Protein AF-A0A7S2CIA1-F1 (afdb_monomer_lite)

Sequence (108 aa):
ETVSSAFAWADLNSIDPATVYLWLDAFCLNQHTEIPGKGISQEELDESFNSCIQCSKRVLFAANPWNDPASLHRLWCIIEVAYAIAFQCEFDVILSAAQQEAFTSAIE

Foldseek 3Di:
DLVLQVVVVCVVVVHDVVPDDDDDLVPQDPPPPCDVVNDDDPVSVCVRQLVVLLVNLEDEAECVLVVHRPLVVDPNSVVSVVSCVVNVGHYHHTYHPVSVVVVVVVVD

Structure (mmCIF, N/CA/C/O backbone):
data_AF-A0A7S2CIA1-F1
#
_entry.id   AF-A0A7S2CIA1-F1
#
loop_
_atom_site.group_PDB
_atom_site.id
_atom_site.type_symbol
_atom_site.label_atom_id
_atom_site.label_alt_id
_atom_site.label_comp_id
_atom_site.label_asym_id
_atom_site.label_entity_id
_atom_site.label_seq_id
_atom_site.pdbx_PDB_ins_code
_atom_site.Cartn_x
_atom_site.Cartn_y
_atom_site.Cartn_z
_atom_site.occupancy
_atom_site.B_iso_or_equiv
_atom_site.auth_seq_id
_atom_site.auth_comp_id
_atom_site.auth_asym_id
_atom_site.auth_atom_id
_atom_site.pdbx_PDB_model_num
ATOM 1 N N . GLU A 1 1 ? -13.867 3.836 -2.121 1.00 77.81 1 GLU A N 1
ATOM 2 C CA . GLU A 1 1 ? -13.247 2.500 -1.964 1.00 77.81 1 GLU A CA 1
ATOM 3 C C . GLU A 1 1 ? -11.801 2.509 -1.474 1.00 77.81 1 GLU A C 1
ATOM 5 O O . GLU A 1 1 ? -11.639 2.318 -0.279 1.00 77.81 1 GLU A O 1
ATOM 10 N N . THR A 1 2 ? -10.756 2.758 -2.278 1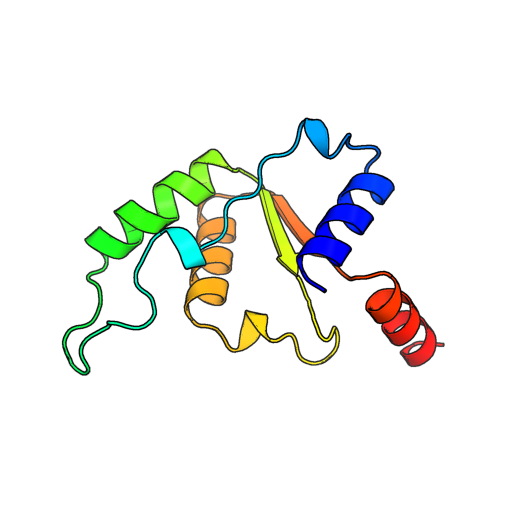.00 85.56 2 THR A N 1
ATOM 11 C CA . THR A 1 2 ? -9.350 2.682 -1.788 1.00 85.56 2 THR A CA 1
ATOM 12 C C . THR A 1 2 ? -9.070 3.621 -0.612 1.00 85.56 2 THR A C 1
ATOM 14 O O . THR A 1 2 ? -8.624 3.181 0.441 1.00 85.56 2 THR A O 1
ATOM 17 N N . VAL A 1 3 ? -9.423 4.903 -0.751 1.00 87.75 3 VAL A N 1
ATOM 18 C CA . VAL A 1 3 ? -9.284 5.900 0.327 1.00 87.75 3 VAL A CA 1
ATOM 19 C C . VAL A 1 3 ? -10.108 5.505 1.556 1.00 87.75 3 VAL A C 1
ATOM 21 O O . VAL A 1 3 ? -9.619 5.557 2.677 1.00 87.75 3 VAL A O 1
ATOM 24 N N . SER A 1 4 ? -11.341 5.041 1.346 1.00 90.06 4 SER A N 1
ATOM 25 C CA . SER A 1 4 ? -12.224 4.561 2.416 1.00 90.06 4 SER A CA 1
ATOM 26 C C . SER A 1 4 ? -11.622 3.371 3.175 1.00 90.06 4 SER A C 1
ATOM 28 O O . SER A 1 4 ? -11.742 3.299 4.391 1.00 90.06 4 SER A O 1
ATOM 30 N N . SER A 1 5 ? -10.946 2.466 2.463 1.00 92.62 5 SER A N 1
ATOM 31 C CA . SER A 1 5 ? -10.248 1.314 3.045 1.00 92.62 5 SER A CA 1
ATOM 32 C C . SER A 1 5 ? -9.039 1.757 3.874 1.00 92.62 5 SER A C 1
ATOM 34 O O . SER A 1 5 ? -8.782 1.196 4.934 1.00 92.62 5 SER A O 1
ATOM 36 N N . ALA A 1 6 ? -8.317 2.791 3.425 1.00 92.50 6 ALA A N 1
ATOM 37 C CA . ALA A 1 6 ? -7.175 3.340 4.154 1.00 92.50 6 ALA A CA 1
ATOM 38 C C . ALA A 1 6 ? -7.606 4.039 5.454 1.00 92.50 6 ALA A C 1
ATOM 40 O O . ALA A 1 6 ? -6.964 3.853 6.483 1.00 92.50 6 ALA A O 1
ATOM 41 N N . PHE A 1 7 ? -8.717 4.785 5.433 1.00 91.94 7 PHE A N 1
ATOM 42 C CA . PHE A 1 7 ? -9.299 5.356 6.653 1.00 91.94 7 PHE A CA 1
ATOM 43 C C . PHE A 1 7 ? -9.759 4.274 7.629 1.00 91.94 7 PHE A C 1
ATOM 45 O O . PHE A 1 7 ? -9.410 4.343 8.802 1.00 91.94 7 PHE A O 1
ATOM 52 N N . ALA A 1 8 ? -10.458 3.241 7.144 1.00 91.88 8 ALA A N 1
ATOM 53 C CA . ALA A 1 8 ? -10.854 2.117 7.988 1.00 91.88 8 ALA A CA 1
ATOM 54 C C . ALA A 1 8 ? -9.628 1.460 8.645 1.00 91.88 8 ALA A C 1
ATOM 56 O O . ALA A 1 8 ? -9.602 1.266 9.857 1.00 91.88 8 ALA A O 1
ATOM 57 N N . TRP A 1 9 ? -8.576 1.187 7.868 1.00 94.25 9 TRP A N 1
ATOM 58 C CA . TRP A 1 9 ? -7.318 0.662 8.396 1.00 94.25 9 TRP A CA 1
ATOM 59 C C . TRP A 1 9 ? -6.679 1.590 9.445 1.00 94.25 9 TRP A C 1
ATOM 61 O O . TRP A 1 9 ? -6.203 1.097 10.468 1.00 94.25 9 TRP A O 1
ATOM 71 N N . ALA A 1 10 ? -6.696 2.910 9.240 1.00 94.19 10 ALA A N 1
ATOM 72 C CA . ALA A 1 10 ? -6.163 3.867 10.209 1.00 94.19 10 ALA A CA 1
ATOM 73 C C . ALA A 1 10 ? -6.948 3.831 11.532 1.00 94.19 10 ALA A C 1
ATOM 75 O O . ALA A 1 10 ? -6.335 3.733 12.596 1.00 94.19 10 ALA A O 1
ATOM 76 N N . ASP A 1 11 ? -8.283 3.805 11.467 1.00 93.25 11 ASP A N 1
ATOM 77 C CA . ASP A 1 11 ? -9.156 3.697 12.641 1.00 93.25 11 ASP A CA 1
ATOM 78 C C . ASP A 1 11 ? -8.892 2.393 13.417 1.00 93.25 11 ASP A C 1
ATOM 80 O O . ASP A 1 11 ? -8.687 2.413 14.634 1.00 93.25 11 ASP A O 1
ATOM 8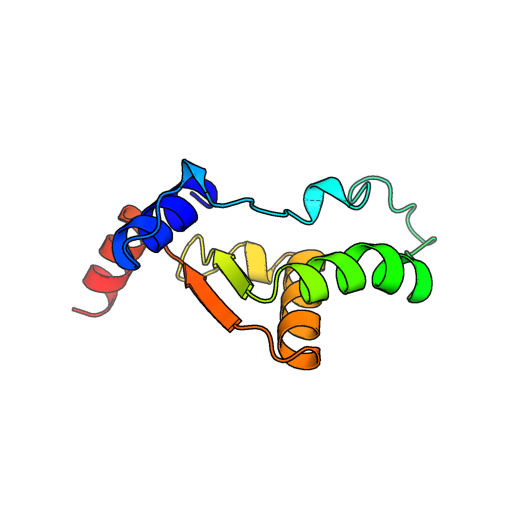4 N N . LEU A 1 12 ? -8.811 1.260 12.706 1.00 92.56 12 LEU A N 1
ATOM 85 C CA . LEU A 1 12 ? -8.502 -0.067 13.260 1.00 92.56 12 LEU A CA 1
ATOM 86 C C . LEU A 1 12 ? -7.154 -0.108 13.998 1.00 92.56 12 LEU A C 1
ATOM 88 O O . LEU A 1 12 ? -7.006 -0.848 14.970 1.00 92.56 12 LEU A O 1
ATOM 92 N N . ASN A 1 13 ? -6.184 0.693 13.558 1.00 93.75 13 ASN A N 1
ATOM 93 C CA . ASN A 1 13 ? -4.841 0.751 14.131 1.00 93.75 13 ASN A CA 1
ATOM 94 C C . ASN A 1 13 ? -4.625 1.956 15.064 1.00 93.75 13 ASN A C 1
ATOM 96 O O . ASN A 1 13 ? -3.507 2.166 15.530 1.00 93.75 13 ASN A O 1
ATOM 100 N N . SER A 1 14 ? -5.674 2.732 15.374 1.00 95.81 14 SER A N 1
ATOM 101 C CA . SER A 1 14 ? -5.585 3.949 16.202 1.00 95.81 14 SER A CA 1
ATOM 102 C C . SER A 1 14 ? -4.565 4.973 15.679 1.00 95.81 14 SER A C 1
ATOM 104 O O . SER A 1 14 ? -3.841 5.604 16.451 1.00 95.81 14 SER A O 1
ATOM 106 N N . ILE A 1 15 ? -4.496 5.124 14.356 1.00 94.25 15 ILE A N 1
ATOM 107 C CA . ILE A 1 15 ? -3.607 6.062 13.669 1.00 94.25 15 ILE A CA 1
ATOM 108 C C . ILE A 1 15 ? -4.389 7.334 13.339 1.00 94.25 15 ILE A C 1
ATOM 110 O O . ILE A 1 15 ? -5.452 7.257 12.733 1.00 94.25 15 ILE A O 1
ATOM 114 N N . ASP A 1 16 ? -3.849 8.507 13.686 1.00 94.06 16 ASP A N 1
ATOM 115 C CA . ASP A 1 16 ? -4.416 9.796 13.267 1.00 94.06 16 ASP A CA 1
ATOM 116 C C . ASP A 1 16 ? -4.175 10.014 11.761 1.00 94.06 16 ASP A C 1
ATOM 118 O O . ASP A 1 16 ? -3.018 10.213 11.360 1.00 94.06 16 ASP A O 1
ATOM 122 N N . PRO A 1 17 ? -5.222 10.042 10.913 1.00 89.31 17 PRO A N 1
ATOM 123 C CA . PRO A 1 17 ? -5.056 10.208 9.473 1.00 89.31 17 PRO A CA 1
ATOM 124 C C . PRO A 1 17 ? -4.368 11.520 9.077 1.00 89.31 17 PRO A C 1
ATOM 126 O O . PRO A 1 17 ? -3.741 11.575 8.023 1.00 89.31 17 PRO A O 1
ATOM 129 N N . ALA A 1 18 ? -4.427 12.566 9.911 1.00 90.31 18 ALA A N 1
ATOM 130 C CA . ALA A 1 18 ? -3.752 13.839 9.644 1.00 90.31 18 ALA A CA 1
ATOM 131 C C . ALA A 1 18 ? -2.215 13.732 9.699 1.00 90.31 18 ALA A C 1
ATOM 133 O O . ALA A 1 18 ? -1.509 14.622 9.225 1.00 90.31 18 ALA A O 1
ATOM 134 N N . THR A 1 19 ? -1.695 12.643 10.269 1.00 90.00 19 THR A N 1
ATOM 135 C CA . THR A 1 19 ? -0.257 12.356 10.372 1.00 90.00 19 THR A CA 1
ATOM 136 C C . THR A 1 19 ? 0.244 11.389 9.301 1.00 90.00 19 THR A C 1
ATOM 138 O O . THR A 1 19 ? 1.448 11.147 9.203 1.00 90.00 19 THR A O 1
ATOM 141 N N . VAL A 1 20 ? -0.665 10.846 8.486 1.00 88.38 20 VAL A N 1
ATOM 142 C CA . VAL A 1 20 ? -0.368 9.827 7.481 1.00 88.38 20 VAL A CA 1
ATOM 143 C C . VAL A 1 20 ? -0.256 10.469 6.107 1.00 88.38 20 VAL A C 1
ATOM 145 O O . VAL A 1 20 ? -1.130 11.215 5.670 1.00 88.38 20 VAL A O 1
ATOM 148 N N . TYR A 1 21 ? 0.805 10.115 5.390 1.00 89.19 21 TYR A N 1
ATOM 149 C CA . TYR A 1 21 ? 0.989 10.477 3.992 1.00 89.19 21 TYR A CA 1
ATOM 150 C C . TYR A 1 21 ? 0.926 9.207 3.154 1.00 89.19 21 TYR A C 1
ATOM 152 O O . TYR A 1 21 ? 1.646 8.247 3.422 1.00 89.19 21 TYR A O 1
ATOM 160 N N . LEU A 1 22 ? 0.053 9.202 2.149 1.00 89.31 22 LEU A N 1
ATOM 161 C CA . LEU A 1 22 ? -0.072 8.094 1.212 1.00 89.31 22 LEU A CA 1
ATOM 162 C C . LEU A 1 22 ? 0.665 8.431 -0.077 1.00 89.31 22 LEU A C 1
ATOM 164 O O . LEU A 1 22 ? 0.510 9.519 -0.634 1.00 89.31 22 LEU A O 1
ATOM 168 N N . TRP A 1 23 ? 1.432 7.465 -0.555 1.00 88.94 23 TRP A N 1
ATOM 169 C CA . TRP A 1 23 ? 1.996 7.475 -1.891 1.00 88.94 23 TRP A CA 1
ATOM 170 C C . TRP A 1 23 ? 1.152 6.566 -2.793 1.00 88.94 23 TRP A C 1
ATOM 172 O O . TRP A 1 23 ? 0.653 5.537 -2.341 1.00 88.94 23 TRP A O 1
ATOM 182 N N . LEU A 1 24 ? 0.948 6.985 -4.042 1.00 86.56 24 LEU A N 1
ATOM 183 C CA . LEU A 1 24 ? 0.173 6.259 -5.047 1.00 86.56 24 LEU A CA 1
ATOM 184 C C . LEU A 1 24 ? 0.972 6.240 -6.355 1.00 86.56 24 LEU A C 1
ATOM 186 O O . LEU A 1 24 ? 1.359 7.304 -6.850 1.00 86.56 24 LEU A O 1
ATOM 190 N N . ASP A 1 25 ? 1.168 5.052 -6.927 1.00 81.19 25 ASP A N 1
ATOM 191 C CA . ASP A 1 25 ? 1.865 4.820 -8.199 1.00 81.19 25 ASP A CA 1
ATOM 192 C C . ASP A 1 25 ? 1.397 5.707 -9.352 1.00 81.19 25 ASP A C 1
ATOM 194 O O . ASP A 1 25 ? 2.195 6.098 -10.210 1.00 81.19 25 ASP A O 1
ATOM 198 N N . ALA A 1 26 ? 0.104 6.033 -9.379 1.00 79.25 26 ALA A N 1
ATOM 199 C CA . ALA A 1 26 ? -0.520 6.858 -10.406 1.00 79.25 26 ALA A CA 1
ATOM 200 C C . ALA A 1 26 ? 0.134 8.244 -10.557 1.00 79.25 26 ALA A C 1
ATOM 202 O O . ALA A 1 26 ? -0.048 8.891 -11.587 1.00 79.25 26 ALA A O 1
ATOM 203 N N . PHE A 1 27 ? 0.892 8.703 -9.554 1.00 76.88 27 PHE A N 1
ATOM 204 C CA . PHE A 1 27 ? 1.607 9.980 -9.583 1.00 76.88 27 PHE A CA 1
ATOM 205 C C . PHE A 1 27 ? 3.091 9.872 -9.955 1.00 76.88 27 PHE A C 1
ATOM 207 O O . PHE A 1 27 ? 3.713 10.906 -10.193 1.00 76.88 27 PHE A O 1
ATOM 214 N N . CYS A 1 28 ? 3.669 8.668 -10.022 1.00 72.31 28 CYS A N 1
ATOM 215 C CA . CYS A 1 28 ? 5.091 8.499 -10.340 1.00 72.31 28 CYS A CA 1
ATOM 216 C C . CYS A 1 28 ? 5.383 8.525 -11.835 1.00 72.31 28 CYS A C 1
ATOM 218 O O . CYS A 1 28 ? 6.428 9.014 -12.254 1.00 72.31 28 CYS A O 1
ATOM 220 N N . LEU A 1 29 ? 4.466 8.004 -12.647 1.00 71.88 29 LEU A N 1
ATOM 221 C CA . LEU A 1 29 ? 4.661 7.868 -14.083 1.00 71.88 29 LEU A CA 1
ATOM 222 C C . LEU A 1 29 ? 3.395 8.232 -14.834 1.00 71.88 29 LEU A C 1
ATOM 224 O O . LEU A 1 29 ? 2.278 8.051 -14.349 1.00 71.88 29 LEU A O 1
ATOM 228 N N . ASN A 1 30 ? 3.562 8.658 -16.083 1.00 68.25 30 ASN A N 1
ATOM 229 C CA . ASN A 1 30 ? 2.442 8.726 -17.003 1.00 68.25 30 ASN A CA 1
ATOM 230 C C . ASN A 1 30 ? 2.109 7.314 -17.509 1.00 68.25 30 ASN A C 1
ATOM 232 O O . ASN A 1 30 ? 2.453 6.932 -18.629 1.00 68.25 30 ASN A O 1
ATOM 236 N N . GLN A 1 31 ? 1.414 6.555 -16.658 1.00 63.84 31 GLN A N 1
ATOM 237 C CA . GLN A 1 31 ? 0.973 5.172 -16.883 1.00 63.84 31 GLN A CA 1
ATOM 238 C C . GLN A 1 31 ? 0.079 5.002 -18.131 1.00 63.84 31 GLN A C 1
ATOM 240 O O . GLN A 1 31 ? -0.259 3.880 -18.503 1.00 63.84 31 GLN A O 1
ATOM 245 N N . HIS A 1 32 ? -0.331 6.106 -18.768 1.00 62.78 32 HIS A N 1
ATOM 246 C CA . HIS A 1 32 ? -1.185 6.140 -19.954 1.00 62.78 32 HIS A CA 1
ATOM 247 C C . HIS A 1 32 ? -0.438 6.461 -21.254 1.00 62.78 32 HIS A C 1
ATOM 249 O O . HIS A 1 32 ? -1.011 6.289 -22.329 1.00 62.78 32 HIS A O 1
ATOM 255 N N . THR A 1 33 ? 0.807 6.944 -21.188 1.00 56.25 33 THR A N 1
ATOM 256 C CA . THR A 1 33 ? 1.593 7.320 -22.378 1.00 56.25 33 THR A CA 1
ATOM 257 C C . THR A 1 33 ? 2.716 6.353 -22.701 1.00 56.25 33 THR A C 1
ATOM 259 O O . THR A 1 33 ? 3.593 6.703 -23.491 1.00 56.25 33 THR A O 1
ATOM 262 N N . GLU A 1 34 ? 2.710 5.150 -22.126 1.00 57.41 34 GLU A N 1
ATOM 263 C CA . GLU A 1 34 ? 3.577 4.091 -22.632 1.00 57.41 34 GLU A CA 1
ATOM 264 C C . GLU A 1 34 ? 3.294 3.911 -24.125 1.00 57.41 34 GLU A C 1
ATOM 266 O O . GLU A 1 34 ? 2.203 3.519 -24.545 1.00 57.41 34 GLU A O 1
ATOM 271 N N . ILE A 1 35 ? 4.265 4.300 -24.949 1.00 53.41 35 ILE A N 1
ATOM 272 C CA . ILE A 1 35 ? 4.167 4.169 -26.395 1.00 53.41 35 ILE A CA 1
ATOM 273 C C . ILE A 1 35 ? 4.158 2.663 -26.662 1.00 53.41 35 ILE A C 1
ATOM 275 O O . ILE A 1 35 ? 5.104 1.989 -26.253 1.00 53.41 35 ILE A O 1
ATOM 279 N N . PRO A 1 36 ? 3.154 2.101 -27.355 1.00 49.66 36 PRO A N 1
ATOM 280 C CA . PRO A 1 36 ? 3.166 0.685 -27.699 1.00 49.66 36 PRO A CA 1
ATOM 281 C C . PRO A 1 36 ? 4.488 0.311 -28.392 1.00 49.66 36 PRO A C 1
ATOM 283 O O . PRO A 1 36 ? 4.829 0.870 -29.434 1.00 49.66 36 PRO A O 1
ATOM 286 N N . GLY A 1 37 ? 5.263 -0.595 -27.786 1.00 54.53 37 GLY A N 1
ATOM 287 C CA . GLY A 1 37 ? 6.589 -1.010 -28.275 1.00 54.53 37 GLY A CA 1
ATOM 288 C C . GLY A 1 37 ? 7.790 -0.221 -27.727 1.00 54.53 37 GLY A C 1
ATOM 289 O O . GLY A 1 37 ? 8.927 -0.593 -28.007 1.00 54.53 37 GLY A O 1
ATOM 290 N N . LYS A 1 38 ? 7.564 0.820 -26.920 1.00 62.50 38 LYS A N 1
ATOM 291 C CA . LYS A 1 38 ? 8.574 1.530 -26.125 1.00 62.50 38 LYS A CA 1
ATOM 292 C C . LYS A 1 38 ? 8.191 1.360 -24.651 1.00 62.50 38 LYS A C 1
ATOM 294 O O . LYS A 1 38 ? 7.520 2.206 -24.071 1.00 62.50 38 LYS A O 1
ATOM 299 N N . GLY A 1 39 ? 8.525 0.194 -24.100 1.00 65.06 39 GLY A N 1
ATOM 300 C CA . GLY A 1 39 ? 8.311 -0.083 -22.680 1.00 65.06 39 GLY A CA 1
ATOM 301 C C . GLY A 1 39 ? 9.172 0.823 -21.803 1.00 65.06 39 GLY A C 1
ATOM 302 O O . GLY A 1 39 ? 10.146 1.409 -22.282 1.00 65.06 39 GLY A O 1
ATOM 303 N N . ILE A 1 40 ? 8.817 0.913 -20.527 1.00 72.75 40 ILE A N 1
ATOM 304 C CA . ILE A 1 40 ? 9.689 1.489 -19.508 1.00 72.75 40 ILE A CA 1
ATOM 305 C C . ILE A 1 40 ? 10.915 0.587 -19.298 1.00 72.75 40 ILE A C 1
ATOM 307 O O . ILE A 1 40 ? 10.808 -0.645 -19.314 1.00 72.75 40 ILE A O 1
ATOM 311 N N . SER A 1 41 ? 12.099 1.177 -19.154 1.00 76.75 41 SER A N 1
ATOM 312 C CA . SER A 1 41 ? 13.291 0.409 -18.791 1.00 76.75 41 SER A CA 1
ATOM 313 C C . SER A 1 41 ? 13.233 -0.030 -17.324 1.00 76.75 41 SER A C 1
ATOM 315 O O . SER A 1 41 ? 12.564 0.584 -16.495 1.00 76.75 41 SER A O 1
ATOM 317 N N . GLN A 1 42 ? 13.962 -1.096 -16.981 1.00 73.06 42 GLN A N 1
ATOM 318 C CA . GLN A 1 42 ? 14.084 -1.535 -15.586 1.00 73.06 42 GLN A CA 1
ATOM 319 C C . GLN A 1 42 ? 14.675 -0.432 -14.692 1.00 73.06 42 GLN A C 1
ATOM 321 O O . GLN A 1 42 ? 14.253 -0.285 -13.553 1.00 73.06 42 GLN A O 1
ATOM 326 N N . GLU A 1 43 ? 15.608 0.363 -15.219 1.00 79.56 43 GLU A N 1
ATOM 327 C CA . GLU A 1 43 ? 16.240 1.472 -14.499 1.00 79.56 43 GLU A CA 1
ATOM 328 C C . GLU A 1 43 ? 15.230 2.584 -14.179 1.00 79.56 43 GLU A C 1
ATOM 330 O O . GLU A 1 43 ? 15.126 2.995 -13.029 1.00 79.56 43 GLU A O 1
ATOM 335 N N . GLU A 1 44 ? 14.403 2.992 -15.147 1.00 76.12 44 GLU A N 1
ATOM 336 C CA . GLU A 1 44 ? 13.333 3.980 -14.922 1.00 76.12 44 GLU A CA 1
ATOM 337 C C . GLU A 1 44 ? 12.271 3.473 -13.930 1.00 76.12 44 GLU A C 1
ATOM 339 O O . GLU A 1 44 ? 11.747 4.245 -13.120 1.00 76.12 44 GLU A O 1
ATOM 344 N N . LEU A 1 45 ? 11.956 2.173 -13.975 1.00 75.81 45 LEU A N 1
ATOM 345 C CA . LEU A 1 45 ? 11.077 1.519 -13.005 1.00 75.81 45 LEU A CA 1
ATOM 346 C C . LEU A 1 45 ? 11.665 1.550 -11.597 1.00 75.81 45 LEU A C 1
ATOM 348 O O . LEU A 1 45 ? 10.981 1.947 -10.651 1.00 75.81 45 LEU A O 1
ATOM 352 N N . ASP A 1 46 ? 12.928 1.149 -11.469 1.00 75.75 46 ASP A N 1
ATOM 353 C CA . ASP A 1 46 ? 13.634 1.142 -10.199 1.00 75.75 46 ASP A CA 1
ATOM 354 C C . ASP A 1 46 ? 13.712 2.567 -9.636 1.00 75.75 46 ASP A C 1
ATOM 356 O O . ASP A 1 46 ? 13.329 2.792 -8.494 1.00 75.75 46 ASP A O 1
ATOM 360 N N . GLU A 1 47 ? 14.097 3.570 -10.422 1.00 77.00 47 GLU A N 1
ATOM 361 C CA . GLU A 1 47 ? 14.147 4.959 -9.950 1.00 77.00 47 GLU A CA 1
ATOM 362 C C . GLU A 1 47 ? 12.785 5.462 -9.438 1.00 77.00 47 GLU A C 1
ATOM 364 O O . GLU A 1 47 ? 12.710 6.084 -8.370 1.00 77.00 47 GLU A O 1
ATOM 369 N N . SER A 1 48 ? 11.708 5.149 -10.165 1.00 74.94 48 SER A N 1
ATOM 370 C CA . SER A 1 48 ? 10.368 5.696 -9.911 1.00 74.94 48 SER A CA 1
ATOM 371 C C . SER A 1 48 ? 9.612 5.005 -8.773 1.00 74.94 48 SER A C 1
ATOM 373 O O . SER A 1 48 ? 8.846 5.660 -8.065 1.00 74.94 48 SER A O 1
ATOM 375 N N . PHE A 1 49 ? 9.792 3.692 -8.600 1.00 77.25 49 PHE A N 1
ATOM 376 C CA . PHE A 1 49 ? 9.041 2.895 -7.620 1.00 77.25 49 PHE A CA 1
ATOM 377 C C . PHE A 1 49 ? 9.882 2.475 -6.418 1.00 77.25 49 PHE A C 1
ATOM 379 O O . PHE A 1 49 ? 9.396 2.510 -5.287 1.00 77.25 49 PHE A O 1
ATOM 386 N N . ASN A 1 50 ? 11.139 2.083 -6.634 1.00 79.69 50 ASN A N 1
ATOM 387 C CA . ASN A 1 50 ? 11.975 1.498 -5.587 1.00 79.69 50 ASN A CA 1
ATOM 388 C C . ASN A 1 50 ? 12.196 2.495 -4.442 1.00 79.69 50 ASN A C 1
ATOM 390 O O . ASN A 1 50 ? 11.950 2.180 -3.278 1.00 79.69 50 ASN A O 1
ATOM 394 N N . SER A 1 51 ? 12.573 3.731 -4.784 1.00 80.06 51 SER A N 1
ATOM 395 C CA . SER A 1 51 ? 12.841 4.790 -3.807 1.00 80.06 51 SER A CA 1
ATOM 396 C C . SER A 1 51 ? 11.620 5.104 -2.933 1.00 80.06 51 SER A C 1
ATOM 398 O O . SER A 1 51 ? 11.745 5.225 -1.712 1.00 80.06 51 SER A O 1
ATOM 400 N N . CYS A 1 52 ? 10.429 5.167 -3.535 1.00 84.38 52 CYS A N 1
ATOM 401 C CA . CYS A 1 52 ? 9.178 5.409 -2.824 1.00 84.38 52 CYS A CA 1
ATOM 402 C C . CYS A 1 52 ? 8.821 4.245 -1.896 1.00 84.38 52 CYS A C 1
ATOM 404 O O . CYS A 1 52 ? 8.610 4.467 -0.706 1.00 84.38 52 CYS A O 1
ATOM 406 N N . ILE A 1 53 ? 8.829 3.007 -2.397 1.00 84.56 53 ILE A N 1
ATOM 407 C CA . ILE A 1 53 ? 8.442 1.826 -1.609 1.00 84.56 53 ILE A CA 1
ATOM 408 C C . ILE A 1 53 ? 9.418 1.599 -0.446 1.00 84.56 53 ILE A C 1
ATOM 410 O O . ILE A 1 53 ? 8.988 1.396 0.693 1.00 84.56 53 ILE A O 1
ATOM 414 N N . GLN A 1 54 ? 10.728 1.725 -0.690 1.00 84.19 54 GLN A N 1
ATOM 415 C CA . GLN A 1 54 ? 11.743 1.645 0.366 1.00 84.19 54 GLN A CA 1
ATOM 416 C C . GLN A 1 54 ? 11.561 2.725 1.439 1.00 84.19 54 GLN A C 1
ATOM 418 O O . GLN A 1 54 ? 11.783 2.465 2.625 1.00 84.19 54 GLN A O 1
ATOM 423 N N . CYS A 1 55 ? 11.161 3.939 1.047 1.00 86.62 55 CYS A N 1
ATOM 424 C CA . CYS A 1 55 ? 10.920 5.034 1.981 1.00 86.62 55 CYS A CA 1
ATOM 425 C C . CYS A 1 55 ? 9.644 4.816 2.809 1.00 86.62 55 CYS A C 1
ATOM 427 O O . CYS A 1 55 ? 9.657 5.045 4.020 1.00 86.62 55 CYS A O 1
ATOM 429 N N . SER A 1 56 ? 8.568 4.338 2.176 1.00 86.75 56 SER A N 1
ATOM 430 C CA . SER A 1 56 ? 7.262 4.133 2.807 1.00 86.75 56 SER A CA 1
ATOM 431 C C . SER A 1 56 ? 7.256 3.011 3.843 1.00 86.75 56 SER A C 1
ATOM 433 O O . SER A 1 56 ? 6.515 3.110 4.818 1.00 86.75 56 SER A O 1
ATOM 435 N N . LYS A 1 57 ? 8.071 1.957 3.665 1.00 88.88 57 LYS A N 1
ATOM 436 C CA . LYS A 1 57 ? 8.217 0.787 4.569 1.00 88.88 57 LYS A CA 1
ATOM 437 C C . LYS A 1 57 ? 6.950 -0.032 4.846 1.00 88.88 57 LYS A C 1
ATOM 439 O O . LYS A 1 57 ? 7.056 -1.108 5.433 1.00 88.88 57 LYS A O 1
ATOM 444 N N . ARG A 1 58 ? 5.779 0.439 4.424 1.00 93.25 58 ARG A N 1
ATOM 445 C CA . ARG A 1 58 ? 4.486 -0.232 4.530 1.00 93.25 58 ARG A CA 1
ATOM 446 C C . ARG A 1 58 ? 3.703 -0.048 3.233 1.00 93.25 58 ARG A C 1
ATOM 448 O O . ARG A 1 58 ? 3.659 1.054 2.690 1.00 93.25 58 ARG A O 1
ATOM 455 N N . VAL A 1 59 ? 3.071 -1.118 2.767 1.00 94.31 59 VAL A N 1
ATOM 456 C CA . VAL A 1 59 ? 2.174 -1.132 1.608 1.00 94.31 59 VAL A CA 1
ATOM 457 C C . VAL A 1 59 ? 0.773 -1.512 2.067 1.00 94.31 59 VAL A C 1
ATOM 459 O O . VAL A 1 59 ? 0.581 -2.533 2.725 1.00 94.31 59 VAL A O 1
ATOM 462 N N . LEU A 1 60 ? -0.204 -0.683 1.699 1.00 95.19 60 LEU A N 1
ATOM 463 C CA . LEU A 1 60 ? -1.621 -0.932 1.943 1.00 95.19 60 LEU A CA 1
ATOM 464 C C . LEU A 1 60 ? -2.275 -1.440 0.654 1.00 95.19 60 LEU A C 1
ATOM 466 O O . LEU A 1 60 ? -2.641 -0.665 -0.230 1.00 95.19 60 LEU A O 1
ATOM 470 N N . PHE A 1 61 ? -2.421 -2.754 0.536 1.00 95.31 61 PHE A N 1
ATOM 471 C CA . PHE A 1 61 ? -3.039 -3.390 -0.616 1.00 95.31 61 PHE A CA 1
ATOM 472 C C . PHE A 1 61 ? -4.563 -3.346 -0.501 1.00 95.31 61 PHE A C 1
ATOM 474 O O . PHE A 1 61 ? -5.179 -4.123 0.230 1.00 95.31 61 PHE A O 1
ATOM 481 N N . ALA A 1 62 ? -5.189 -2.428 -1.235 1.00 94.06 62 ALA A N 1
ATOM 482 C CA . ALA A 1 62 ? -6.641 -2.319 -1.270 1.00 94.06 62 ALA A CA 1
ATOM 483 C C . ALA A 1 62 ? -7.264 -3.456 -2.089 1.00 94.06 62 ALA A C 1
ATOM 485 O O . ALA A 1 62 ? -7.219 -3.453 -3.324 1.00 94.06 62 ALA A O 1
ATOM 486 N N . ALA A 1 63 ? -7.879 -4.409 -1.390 1.00 94.44 63 ALA A N 1
ATOM 487 C CA . ALA A 1 63 ? -8.582 -5.531 -1.993 1.00 94.44 63 ALA A CA 1
ATOM 488 C C . ALA A 1 63 ? -10.027 -5.133 -2.324 1.00 94.44 63 ALA A C 1
ATOM 490 O O . ALA A 1 63 ? -10.962 -5.452 -1.594 1.00 94.44 63 ALA A O 1
ATOM 491 N N . ASN A 1 64 ? -10.208 -4.377 -3.411 1.00 90.19 64 ASN A N 1
ATOM 492 C CA . ASN A 1 64 ? -11.529 -3.935 -3.849 1.00 90.19 64 ASN A CA 1
ATOM 493 C C . ASN A 1 64 ? -11.816 -4.279 -5.328 1.00 90.19 64 ASN A C 1
ATOM 495 O O . ASN A 1 64 ? -11.072 -3.819 -6.202 1.00 90.19 64 ASN A O 1
ATOM 499 N N . PRO A 1 65 ? -12.913 -5.004 -5.621 1.00 94.00 65 PRO A N 1
ATOM 500 C CA . PRO A 1 65 ? -13.724 -5.757 -4.652 1.00 94.00 65 PRO A CA 1
ATOM 501 C C . PRO A 1 65 ? -12.893 -6.863 -3.968 1.00 94.00 65 PRO A C 1
ATOM 503 O O . PRO A 1 65 ? -11.858 -7.264 -4.494 1.00 94.00 65 PRO A O 1
ATOM 506 N N . TRP A 1 66 ? -13.300 -7.344 -2.791 1.00 94.19 66 TRP A N 1
ATOM 507 C CA . TRP A 1 66 ? -12.480 -8.271 -1.989 1.00 94.19 66 TRP A CA 1
ATOM 508 C C . TRP A 1 66 ? -12.248 -9.623 -2.674 1.00 94.19 66 TRP A C 1
ATOM 510 O O . TRP A 1 66 ? -11.207 -10.248 -2.486 1.00 94.19 66 TRP A O 1
ATOM 520 N N . ASN A 1 67 ? -13.221 -10.074 -3.465 1.00 94.50 67 ASN A N 1
ATOM 521 C CA . ASN A 1 67 ? -13.244 -11.391 -4.100 1.00 94.50 67 ASN A CA 1
ATOM 522 C C . ASN A 1 67 ? -12.523 -11.432 -5.454 1.00 94.50 67 ASN A C 1
ATOM 524 O O . ASN A 1 67 ? -12.115 -12.504 -5.889 1.00 94.50 67 ASN A O 1
ATOM 528 N N . ASP A 1 68 ? -12.381 -10.285 -6.114 1.00 95.50 68 ASP A N 1
ATOM 529 C CA . ASP A 1 68 ? -11.615 -10.131 -7.351 1.00 95.50 68 ASP A CA 1
ATOM 530 C C . ASP A 1 68 ? -10.957 -8.739 -7.384 1.00 95.50 68 ASP A C 1
ATOM 532 O O . ASP A 1 68 ? -11.441 -7.832 -8.068 1.00 95.50 68 ASP A O 1
ATOM 536 N N . PRO A 1 69 ? -9.900 -8.513 -6.576 1.00 95.06 69 PRO A N 1
ATOM 537 C CA . PRO A 1 69 ? -9.321 -7.186 -6.419 1.00 95.06 69 PRO A CA 1
ATOM 538 C C . PRO A 1 69 ? -8.835 -6.596 -7.737 1.00 95.06 69 PRO A C 1
ATOM 540 O O . PRO A 1 69 ? -7.949 -7.149 -8.388 1.00 95.06 69 PRO A O 1
ATOM 543 N N . ALA A 1 70 ? -9.320 -5.400 -8.076 1.00 92.62 70 ALA A N 1
ATOM 544 C CA . ALA A 1 70 ? -8.881 -4.688 -9.275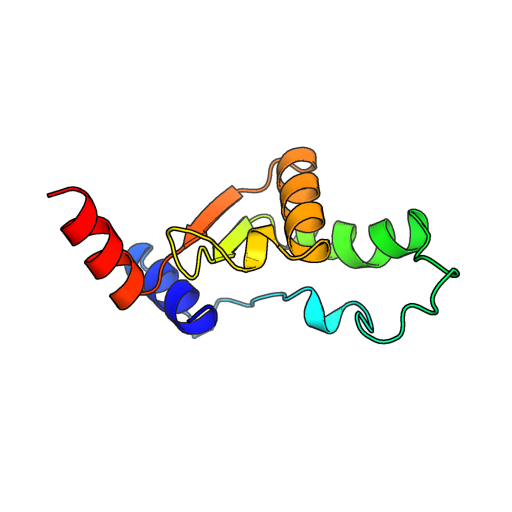 1.00 92.62 70 ALA A CA 1
ATOM 545 C C . ALA A 1 70 ? -7.356 -4.469 -9.295 1.00 92.62 70 ALA A C 1
ATOM 547 O O . AL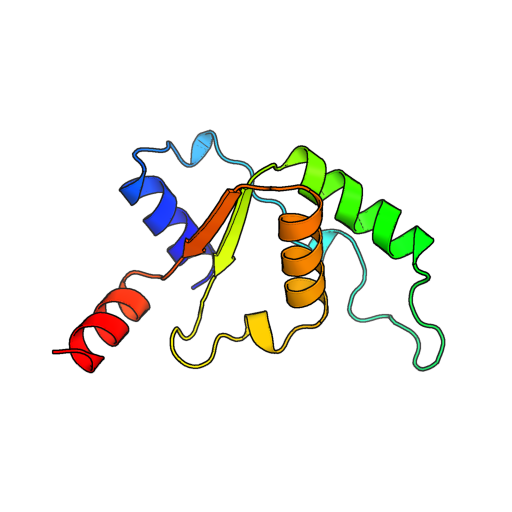A A 1 70 ? -6.739 -4.497 -10.357 1.00 92.62 70 ALA A O 1
ATOM 548 N N . SER A 1 71 ? -6.742 -4.308 -8.119 1.00 90.88 71 SER A N 1
ATOM 549 C CA . SER A 1 71 ? -5.293 -4.174 -7.945 1.00 90.88 71 SER A CA 1
ATOM 550 C C . SER A 1 71 ? -4.515 -5.394 -8.464 1.00 90.88 71 SER A C 1
ATOM 552 O O . SER A 1 71 ? -3.410 -5.230 -8.962 1.00 90.88 71 SER A O 1
ATOM 554 N N . LEU A 1 72 ? -5.082 -6.609 -8.444 1.00 93.88 72 LEU A N 1
ATOM 555 C CA . LEU A 1 72 ? -4.424 -7.796 -9.020 1.00 93.88 72 LEU A CA 1
ATOM 556 C C . LEU A 1 72 ? -4.458 -7.830 -10.553 1.00 93.88 72 LEU A C 1
ATOM 558 O O . LEU A 1 72 ? -3.727 -8.604 -11.161 1.00 93.88 72 LEU A O 1
ATOM 562 N N . HIS A 1 73 ? -5.267 -6.981 -11.187 1.00 92.00 73 HIS A N 1
ATOM 563 C CA . HIS A 1 73 ? -5.353 -6.864 -12.647 1.00 92.00 73 HIS A CA 1
ATOM 564 C C . HIS A 1 73 ? -4.515 -5.704 -13.197 1.00 92.00 73 HIS A C 1
ATOM 566 O O . HIS A 1 73 ? -4.547 -5.413 -14.393 1.00 92.00 73 HIS A O 1
ATOM 572 N N . ARG A 1 74 ? -3.771 -5.005 -12.331 1.00 87.88 74 ARG A N 1
ATOM 573 C CA . ARG A 1 74 ? -2.964 -3.833 -12.679 1.00 87.88 74 ARG A CA 1
ATOM 574 C C . ARG A 1 74 ? -1.488 -4.170 -12.516 1.00 87.88 74 ARG A C 1
ATOM 576 O O . ARG A 1 74 ? -1.030 -4.435 -11.411 1.00 87.88 74 ARG A O 1
ATOM 583 N N . LEU A 1 75 ? -0.740 -4.112 -13.621 1.00 85.62 75 LEU A N 1
ATOM 584 C CA . LEU A 1 75 ? 0.692 -4.436 -13.644 1.00 85.62 75 LEU A CA 1
ATOM 585 C C . LEU A 1 75 ? 1.485 -3.653 -12.587 1.00 85.62 75 LEU A C 1
ATOM 587 O O . LEU A 1 75 ? 2.288 -4.242 -11.871 1.00 85.62 75 LEU A O 1
ATOM 591 N N . TRP A 1 76 ? 1.215 -2.353 -12.454 1.00 85.81 76 TRP A N 1
ATOM 592 C CA . TRP A 1 76 ? 1.891 -1.480 -11.492 1.00 85.81 76 TRP A CA 1
ATOM 593 C C . TRP A 1 76 ? 1.683 -1.931 -10.046 1.00 85.81 76 TRP A C 1
ATOM 595 O O . TRP A 1 76 ? 2.657 -2.094 -9.320 1.00 85.81 76 TRP A O 1
ATOM 605 N N . CYS A 1 77 ? 0.453 -2.280 -9.669 1.00 90.31 77 CYS A N 1
ATOM 606 C CA . CYS A 1 77 ? 0.159 -2.808 -8.339 1.00 90.31 77 CYS A CA 1
ATOM 607 C C . CYS A 1 77 ? 0.866 -4.143 -8.060 1.00 90.31 77 CYS A C 1
ATOM 609 O O . CYS A 1 77 ? 1.306 -4.394 -6.941 1.00 90.31 77 CYS A O 1
ATOM 611 N N . ILE A 1 78 ? 1.021 -5.008 -9.068 1.00 91.12 78 ILE A N 1
ATOM 612 C CA . ILE A 1 78 ? 1.769 -6.267 -8.917 1.00 91.12 78 ILE A CA 1
ATOM 613 C C . ILE A 1 78 ? 3.264 -5.990 -8.700 1.00 91.12 78 ILE A C 1
ATOM 615 O O . ILE A 1 78 ? 3.900 -6.639 -7.868 1.00 91.12 78 ILE A O 1
ATOM 619 N N . ILE A 1 79 ? 3.824 -5.020 -9.427 1.00 87.62 79 ILE A N 1
ATOM 620 C CA . ILE A 1 79 ? 5.218 -4.588 -9.267 1.00 87.62 79 ILE A CA 1
ATOM 621 C C . ILE A 1 79 ? 5.451 -4.038 -7.853 1.00 87.62 79 ILE A C 1
ATOM 623 O O . ILE A 1 79 ? 6.432 -4.408 -7.210 1.00 87.62 79 ILE A O 1
ATOM 627 N N . GLU A 1 80 ? 4.530 -3.228 -7.325 1.00 90.12 80 GLU A N 1
ATOM 628 C CA . GLU A 1 80 ? 4.607 -2.718 -5.951 1.00 90.12 80 GLU A CA 1
ATOM 629 C C . GLU A 1 80 ? 4.633 -3.847 -4.913 1.00 90.12 80 GLU A C 1
ATOM 631 O O . GLU A 1 80 ? 5.446 -3.814 -3.989 1.00 90.12 80 GLU A O 1
ATOM 636 N N . VAL A 1 81 ? 3.798 -4.879 -5.084 1.00 92.31 81 VAL A N 1
ATOM 637 C CA . VAL A 1 81 ? 3.801 -6.073 -4.220 1.00 92.31 81 VAL A CA 1
ATOM 638 C C . VAL A 1 81 ? 5.149 -6.796 -4.297 1.00 92.31 81 VAL A C 1
ATOM 640 O O . VAL A 1 81 ? 5.702 -7.181 -3.266 1.00 92.31 81 VAL A O 1
ATOM 643 N N . ALA A 1 82 ? 5.711 -6.961 -5.498 1.00 91.25 82 ALA A N 1
ATOM 644 C CA . ALA A 1 82 ? 7.009 -7.607 -5.676 1.00 91.25 82 ALA A CA 1
ATOM 645 C C . ALA A 1 82 ? 8.137 -6.839 -4.964 1.00 91.25 82 ALA A C 1
ATOM 647 O O . ALA A 1 82 ? 8.959 -7.449 -4.276 1.00 91.25 82 ALA A O 1
ATOM 648 N N . TYR A 1 83 ? 8.149 -5.507 -5.061 1.00 89.75 83 TYR A N 1
ATOM 649 C CA . TYR A 1 83 ? 9.109 -4.670 -4.340 1.00 89.75 83 TYR A CA 1
ATOM 650 C C . TYR A 1 83 ? 8.881 -4.675 -2.828 1.00 89.75 83 TYR A C 1
ATOM 652 O O . TYR A 1 83 ? 9.851 -4.750 -2.077 1.00 89.75 83 TYR A O 1
ATOM 660 N N . ALA A 1 84 ? 7.629 -4.664 -2.363 1.00 92.56 84 ALA A N 1
ATOM 661 C CA . ALA A 1 84 ? 7.318 -4.782 -0.940 1.00 92.56 84 ALA A CA 1
ATOM 662 C C . ALA A 1 84 ? 7.910 -6.070 -0.344 1.00 92.56 84 ALA A C 1
ATOM 664 O O . ALA A 1 84 ? 8.508 -6.038 0.730 1.00 92.56 84 ALA A O 1
ATOM 665 N N . ILE A 1 85 ? 7.818 -7.186 -1.078 1.00 92.88 85 ILE A N 1
ATOM 666 C CA . ILE A 1 85 ? 8.449 -8.459 -0.705 1.00 92.88 85 ILE A CA 1
ATOM 667 C C . ILE A 1 85 ? 9.978 -8.329 -0.717 1.00 92.88 85 ILE A C 1
ATOM 669 O O . ILE A 1 85 ? 10.631 -8.708 0.255 1.00 92.88 85 ILE A O 1
ATOM 673 N N . ALA A 1 86 ? 10.554 -7.783 -1.793 1.00 91.56 86 ALA A N 1
ATOM 674 C CA . ALA A 1 86 ? 12.003 -7.652 -1.953 1.00 91.56 86 ALA A CA 1
ATOM 675 C C . ALA A 1 86 ? 12.652 -6.780 -0.863 1.00 91.56 86 ALA A C 1
ATOM 677 O O . ALA A 1 86 ? 13.756 -7.081 -0.409 1.00 91.56 86 ALA A O 1
ATOM 678 N N . PHE A 1 87 ? 11.960 -5.729 -0.418 1.00 91.50 87 PHE A N 1
ATOM 679 C CA . PHE A 1 87 ? 12.434 -4.800 0.612 1.00 91.50 87 PHE A CA 1
ATOM 680 C C . PHE A 1 87 ? 11.912 -5.114 2.011 1.00 91.50 87 PHE A C 1
ATOM 682 O O . PHE A 1 87 ? 12.179 -4.354 2.940 1.00 91.50 87 PHE A O 1
ATOM 689 N N . GLN A 1 88 ? 11.203 -6.235 2.175 1.00 93.62 88 GLN A N 1
ATOM 690 C CA . GLN A 1 88 ? 10.645 -6.678 3.454 1.00 93.62 88 GLN A CA 1
ATOM 691 C C . GLN A 1 88 ? 9.788 -5.593 4.128 1.00 93.62 88 GLN A C 1
ATOM 693 O O . GLN A 1 88 ? 9.858 -5.389 5.341 1.00 93.62 88 GLN A O 1
ATOM 698 N N . CYS A 1 89 ? 9.000 -4.872 3.330 1.00 94.25 89 CYS A N 1
ATOM 699 C CA . CYS A 1 89 ? 8.044 -3.898 3.833 1.00 94.25 89 CYS A CA 1
ATOM 700 C C . CYS A 1 89 ? 6.901 -4.599 4.576 1.00 94.25 89 CYS A C 1
ATOM 702 O O . CYS A 1 89 ? 6.537 -5.737 4.274 1.00 94.25 89 CYS A O 1
ATOM 704 N N . GLU A 1 90 ? 6.293 -3.890 5.523 1.00 95.00 90 GLU A N 1
ATOM 705 C CA . GLU A 1 90 ? 5.021 -4.312 6.103 1.00 95.00 90 GLU A CA 1
ATOM 706 C C . GLU A 1 90 ? 3.940 -4.294 5.015 1.00 95.00 90 GLU A C 1
ATOM 708 O O . GLU A 1 90 ? 3.904 -3.392 4.177 1.00 95.00 90 GLU A O 1
ATOM 713 N N . PHE A 1 91 ? 3.070 -5.300 4.999 1.00 95.19 91 PHE A N 1
ATOM 714 C CA . PHE A 1 91 ? 2.072 -5.462 3.948 1.00 95.19 91 PHE A CA 1
ATOM 715 C C . PHE A 1 91 ? 0.707 -5.748 4.565 1.00 95.19 91 PHE A C 1
ATOM 717 O O . PHE A 1 91 ? 0.496 -6.815 5.143 1.00 95.19 91 PHE A O 1
ATOM 724 N N . ASP A 1 92 ? -0.217 -4.800 4.428 1.00 95.81 92 ASP A N 1
ATOM 725 C CA . ASP A 1 92 ? -1.580 -4.910 4.936 1.00 95.81 92 ASP A CA 1
ATOM 726 C C . ASP A 1 92 ? -2.561 -5.048 3.775 1.00 95.81 92 ASP A C 1
ATOM 728 O O . 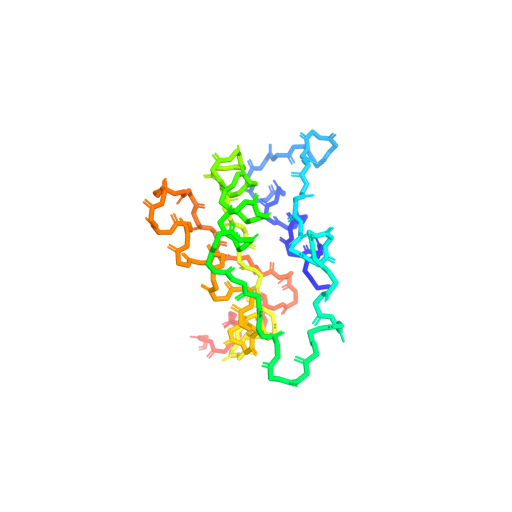ASP A 1 92 ? -2.597 -4.209 2.875 1.00 95.81 92 ASP A O 1
ATOM 732 N N . VAL A 1 93 ? -3.412 -6.073 3.819 1.00 95.31 93 VAL A N 1
ATOM 733 C CA . VAL A 1 93 ? -4.587 -6.141 2.945 1.00 95.31 93 VAL A CA 1
ATOM 734 C C . VAL A 1 93 ? -5.708 -5.354 3.606 1.00 95.31 93 VAL A C 1
ATOM 736 O O . VAL A 1 93 ? -6.148 -5.697 4.702 1.00 95.31 93 VAL A O 1
ATOM 739 N N . ILE A 1 94 ? -6.168 -4.298 2.941 1.00 95.81 94 ILE A N 1
ATOM 740 C CA . ILE A 1 94 ? -7.182 -3.389 3.476 1.00 95.81 94 ILE A CA 1
ATOM 741 C C . ILE A 1 94 ? -8.490 -3.512 2.696 1.00 95.81 94 ILE A C 1
ATOM 743 O O . ILE A 1 94 ? -8.499 -3.644 1.469 1.00 95.81 94 ILE A O 1
ATOM 747 N N . LEU A 1 95 ? -9.600 -3.444 3.429 1.00 94.69 95 LEU A N 1
ATOM 748 C CA . LEU A 1 95 ? -10.966 -3.497 2.915 1.00 94.69 95 LEU A CA 1
ATOM 749 C C . LEU A 1 95 ? -11.728 -2.250 3.366 1.00 94.69 95 LEU A C 1
ATOM 751 O O . LEU A 1 95 ? -11.475 -1.716 4.447 1.00 94.69 95 LEU A O 1
ATOM 755 N N . SER A 1 96 ? -12.686 -1.793 2.560 1.00 92.81 96 SER A N 1
ATOM 756 C CA . SER A 1 96 ? -13.671 -0.817 3.027 1.00 92.81 96 SER A CA 1
ATOM 757 C C . SER A 1 96 ? -14.689 -1.512 3.934 1.00 92.81 96 SER A C 1
ATOM 759 O O . SER A 1 96 ? -14.865 -2.728 3.849 1.00 92.81 96 SER A O 1
ATOM 761 N N . ALA A 1 97 ? -15.399 -0.751 4.772 1.00 91.38 97 ALA A N 1
ATOM 762 C CA . ALA A 1 97 ? -16.419 -1.313 5.665 1.00 91.38 97 ALA A CA 1
ATOM 763 C C . ALA A 1 97 ? -17.457 -2.166 4.907 1.00 91.38 97 ALA A C 1
ATOM 765 O O . ALA A 1 97 ? -17.790 -3.266 5.337 1.00 91.38 97 ALA A O 1
ATOM 766 N N . ALA A 1 98 ? -17.886 -1.706 3.726 1.00 91.81 98 ALA A N 1
ATOM 767 C CA . ALA A 1 98 ? -18.816 -2.441 2.870 1.00 91.81 98 ALA A CA 1
ATOM 768 C C . ALA A 1 98 ? -18.220 -3.755 2.333 1.00 91.81 98 ALA A C 1
ATOM 770 O O . ALA A 1 98 ? -18.908 -4.771 2.276 1.00 91.81 98 ALA A O 1
ATOM 771 N N . GLN A 1 99 ? -16.938 -3.760 1.948 1.00 94.12 99 GLN A N 1
ATOM 772 C CA . GLN A 1 99 ? -16.264 -4.982 1.497 1.00 94.12 99 GLN A CA 1
ATOM 773 C C . GLN A 1 99 ? -16.040 -5.967 2.650 1.00 94.12 99 GLN A C 1
ATOM 775 O O . GLN A 1 99 ? -16.157 -7.171 2.445 1.00 94.12 99 GLN A O 1
ATOM 780 N N . GLN A 1 100 ? -15.762 -5.474 3.857 1.00 93.31 100 GLN A N 1
ATOM 781 C CA . GLN A 1 100 ? -15.604 -6.309 5.046 1.00 93.31 100 GLN A CA 1
ATOM 782 C C . GLN A 1 100 ? -16.925 -6.971 5.465 1.00 93.31 100 GLN A C 1
ATOM 784 O O . GLN A 1 100 ? -16.934 -8.158 5.793 1.00 93.31 100 GLN A O 1
ATOM 789 N N . GLU A 1 101 ? -18.038 -6.236 5.406 1.00 94.00 101 GLU A N 1
ATOM 790 C CA . GLU A 1 101 ? -19.381 -6.785 5.620 1.00 94.00 101 GLU A CA 1
ATOM 791 C C . GLU A 1 101 ? -19.693 -7.862 4.572 1.00 94.00 101 GLU A C 1
ATOM 793 O O . GLU A 1 101 ? -20.014 -8.993 4.928 1.00 94.00 101 GLU A O 1
ATOM 798 N N . ALA A 1 102 ? -19.481 -7.556 3.287 1.00 94.56 102 ALA A N 1
ATOM 799 C CA . ALA A 1 102 ? -19.706 -8.506 2.199 1.00 94.56 102 ALA A CA 1
ATOM 800 C C . ALA A 1 102 ? -18.833 -9.769 2.309 1.00 94.56 102 ALA A C 1
ATOM 802 O O . ALA A 1 102 ? -19.295 -10.860 1.982 1.00 94.56 102 ALA A O 1
ATOM 803 N N . PHE A 1 103 ? -17.581 -9.632 2.754 1.00 94.25 103 PHE A N 1
ATOM 804 C CA . PHE A 1 103 ? -16.694 -10.762 3.024 1.00 94.25 103 PHE A CA 1
ATOM 805 C C . PHE A 1 103 ? -17.227 -11.625 4.170 1.00 94.25 103 PHE A C 1
ATOM 807 O O . PHE A 1 103 ? -17.336 -12.838 4.018 1.00 94.25 103 PHE A O 1
ATOM 814 N N . THR A 1 104 ? -17.603 -10.998 5.288 1.00 95.25 104 THR A N 1
ATOM 815 C CA . THR A 1 104 ? -18.103 -11.696 6.483 1.00 95.25 104 THR A CA 1
ATOM 816 C C . THR A 1 104 ? -19.383 -12.470 6.169 1.00 95.25 104 THR A C 1
ATOM 818 O O . THR A 1 104 ? -19.455 -13.663 6.438 1.00 95.25 104 THR A O 1
ATOM 821 N N . SER A 1 105 ? -20.349 -11.851 5.485 1.00 96.25 105 SER A N 1
ATOM 822 C CA . SER A 1 105 ? -21.593 -12.528 5.094 1.00 96.25 105 SER A CA 1
ATOM 823 C C . SER A 1 105 ? -21.401 -13.671 4.091 1.00 96.25 105 SER A C 1
ATOM 825 O O . SER A 1 105 ? -22.300 -14.488 3.935 1.00 96.25 105 SER A O 1
ATOM 827 N N . ALA A 1 106 ? -20.276 -13.722 3.371 1.00 95.62 106 ALA A N 1
ATOM 828 C CA . ALA A 1 106 ? -19.990 -14.798 2.423 1.00 95.62 106 ALA A CA 1
ATOM 829 C C . ALA A 1 106 ? -19.356 -16.037 3.081 1.00 95.62 106 ALA A C 1
ATOM 831 O O . ALA A 1 106 ? -19.304 -17.091 2.444 1.00 95.62 106 ALA A O 1
ATOM 832 N N . ILE A 1 107 ? -18.841 -15.905 4.310 1.00 93.19 107 ILE A N 1
ATOM 833 C CA . ILE A 1 107 ? -18.183 -16.988 5.060 1.00 93.19 107 ILE A CA 1
ATOM 834 C C . ILE A 1 107 ? -19.001 -17.496 6.258 1.00 93.19 107 ILE A C 1
ATOM 836 O O . ILE A 1 107 ? -18.627 -18.517 6.838 1.00 93.19 107 ILE A O 1
ATOM 840 N N . GLU A 1 108 ? -20.078 -16.797 6.627 1.00 78.75 108 GLU A N 1
ATOM 841 C CA . GLU A 1 108 ? -21.114 -17.247 7.576 1.00 78.75 108 GLU A CA 1
ATOM 842 C C . GLU A 1 108 ? -22.102 -18.230 6.926 1.00 78.75 108 GLU A C 1
ATOM 844 O O . GLU A 1 108 ? -22.469 -19.217 7.609 1.00 78.75 108 GLU A O 1
#

Radius of gyration: 15.36 Å; chains: 1; bounding box: 38×31×44 Å

pLDDT: mean 86.19, std 10.84, range [49.66, 96.25]

Secondar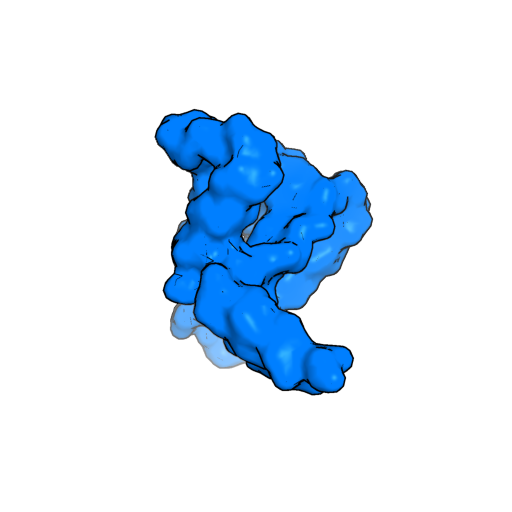y structure (DSSP, 8-state):
-HHHHHHHHHHHTT--GGG-----GGGTS-TT--BTTBPPPHHHHIIIIIHHHHHH-EEEEE-SSSSS-GGGG-HHHHHHHHHHHHTT-EEEEE--HHHHHHHHHHH-

Organism: NCBI:txid3111310